Protein AF-A0A937XZX8-F1 (afdb_monomer_lite)

pLDDT: mean 81.64, std 17.63, range [37.75, 95.88]

Structure (mmCIF, N/CA/C/O backbone):
data_AF-A0A937XZX8-F1
#
_entry.id   AF-A0A937XZX8-F1
#
loop_
_atom_site.group_PDB
_atom_site.id
_atom_site.type_symbol
_atom_site.label_atom_id
_atom_site.label_alt_id
_atom_site.label_comp_id
_atom_site.label_asym_id
_atom_site.label_entity_id
_atom_site.label_seq_id
_atom_site.pdbx_PDB_ins_code
_atom_site.Cartn_x
_atom_site.Cartn_y
_atom_site.Cartn_z
_atom_site.occupancy
_atom_site.B_iso_or_equiv
_atom_site.auth_seq_id
_atom_site.auth_comp_id
_atom_site.auth_asym_id
_atom_site.auth_atom_id
_atom_site.pdbx_PDB_model_num
ATOM 1 N N . MET A 1 1 ? 21.002 -26.642 -12.747 1.00 37.75 1 MET A N 1
ATOM 2 C CA . MET A 1 1 ? 20.949 -25.507 -11.800 1.00 37.75 1 MET A CA 1
ATOM 3 C C . MET A 1 1 ? 19.883 -24.543 -12.295 1.00 37.75 1 MET A C 1
ATOM 5 O O . MET A 1 1 ? 20.006 -24.064 -13.415 1.00 37.75 1 MET A O 1
ATOM 9 N N . GLY A 1 2 ? 18.797 -24.372 -11.541 1.00 46.72 2 GLY A N 1
ATOM 10 C CA . GLY A 1 2 ? 17.665 -23.534 -11.929 1.00 46.72 2 GLY A CA 1
ATOM 11 C C . GLY A 1 2 ? 17.934 -22.059 -11.658 1.00 46.72 2 GLY A C 1
ATOM 12 O O . GLY A 1 2 ? 18.258 -21.700 -10.534 1.00 46.72 2 GLY A O 1
ATOM 13 N N . ASN A 1 3 ? 17.740 -21.222 -12.674 1.00 43.44 3 ASN A N 1
ATOM 14 C CA . ASN A 1 3 ? 17.692 -19.774 -12.518 1.00 43.44 3 ASN A CA 1
ATOM 15 C C . ASN A 1 3 ? 16.286 -19.316 -12.914 1.00 43.44 3 ASN A C 1
ATOM 17 O O . ASN A 1 3 ? 16.037 -18.945 -14.063 1.00 43.44 3 ASN A O 1
ATOM 21 N N . ALA A 1 4 ? 15.352 -19.400 -11.964 1.00 49.47 4 ALA A N 1
ATOM 22 C CA . ALA A 1 4 ? 14.091 -18.681 -12.066 1.00 49.47 4 ALA A CA 1
ATOM 23 C C . ALA A 1 4 ? 14.421 -17.181 -12.120 1.00 49.47 4 ALA A C 1
ATOM 25 O O . ALA A 1 4 ? 15.067 -16.636 -11.227 1.00 49.47 4 ALA A O 1
ATOM 26 N N . ARG A 1 5 ? 14.048 -16.548 -13.233 1.00 52.22 5 ARG A N 1
ATOM 27 C CA . ARG A 1 5 ? 14.147 -15.102 -13.480 1.00 52.22 5 ARG A CA 1
ATOM 28 C C . ARG A 1 5 ? 13.369 -14.339 -12.390 1.00 52.22 5 ARG A C 1
ATOM 30 O O . ARG A 1 5 ? 12.464 -14.934 -11.810 1.00 52.22 5 ARG A O 1
ATOM 37 N N . PRO A 1 6 ? 13.691 -13.065 -12.094 1.00 50.03 6 PRO A N 1
ATOM 38 C CA . PRO A 1 6 ? 13.080 -12.320 -10.991 1.00 50.03 6 PRO A CA 1
ATOM 39 C C . PRO A 1 6 ? 11.561 -12.194 -11.191 1.00 50.03 6 PRO A C 1
ATOM 41 O O . PRO A 1 6 ? 11.080 -11.354 -11.946 1.00 50.03 6 PRO A O 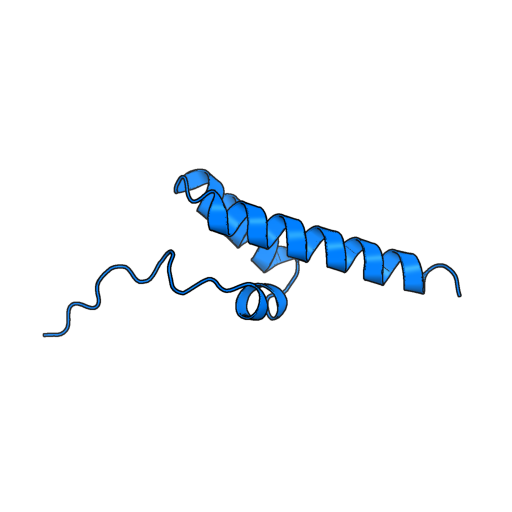1
ATOM 44 N N . GLY A 1 7 ? 10.805 -13.081 -10.543 1.00 50.94 7 GLY A N 1
ATOM 45 C CA . GLY A 1 7 ? 9.343 -13.098 -10.527 1.00 50.94 7 GLY A CA 1
ATOM 46 C C . GLY A 1 7 ? 8.808 -12.060 -9.551 1.00 50.94 7 GLY A C 1
ATOM 47 O O . GLY A 1 7 ? 8.262 -12.411 -8.512 1.00 50.94 7 GLY A O 1
ATOM 48 N N . THR A 1 8 ? 9.051 -10.776 -9.820 1.00 61.56 8 THR A N 1
ATOM 49 C CA . THR A 1 8 ? 8.748 -9.715 -8.843 1.00 61.56 8 THR A CA 1
ATOM 50 C C . THR A 1 8 ? 7.682 -8.719 -9.270 1.00 61.56 8 THR A C 1
ATOM 52 O O . THR A 1 8 ? 7.195 -8.018 -8.396 1.00 61.56 8 THR A O 1
ATOM 55 N N . ALA A 1 9 ? 7.250 -8.701 -10.534 1.00 55.19 9 ALA A N 1
ATOM 56 C CA . ALA A 1 9 ? 6.128 -7.864 -10.987 1.00 55.19 9 ALA A CA 1
ATOM 57 C C . ALA A 1 9 ? 4.919 -8.697 -11.445 1.00 55.19 9 ALA A C 1
ATOM 59 O O . ALA A 1 9 ? 3.809 -8.504 -10.959 1.00 55.19 9 ALA A O 1
ATOM 60 N N . ALA A 1 10 ? 5.148 -9.707 -12.293 1.00 58.88 10 ALA A N 1
ATOM 61 C CA . ALA A 1 10 ? 4.091 -10.558 -12.857 1.00 58.88 10 ALA A CA 1
ATOM 62 C C . ALA A 1 10 ? 3.336 -11.424 -11.822 1.00 58.88 10 ALA A C 1
ATOM 64 O O . ALA A 1 10 ? 2.255 -11.933 -12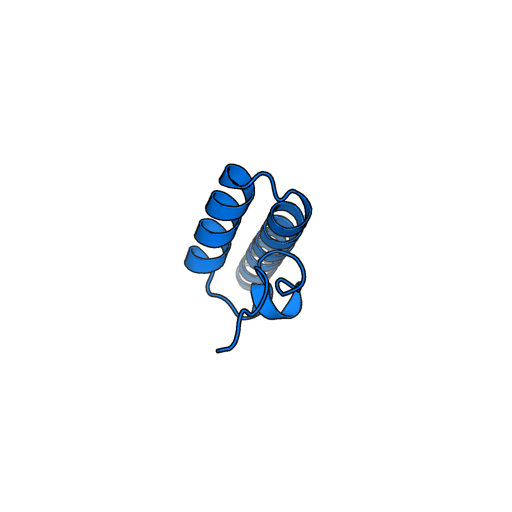.104 1.00 58.88 10 ALA A O 1
ATOM 65 N N . ASP A 1 11 ? 3.897 -11.590 -10.624 1.00 78.06 11 ASP A N 1
ATOM 66 C CA . ASP A 1 11 ? 3.354 -12.423 -9.547 1.00 78.06 11 ASP A CA 1
ATOM 67 C C . ASP A 1 11 ? 2.352 -11.690 -8.635 1.00 78.06 11 ASP A C 1
ATOM 69 O O . ASP A 1 11 ? 1.650 -12.329 -7.839 1.00 78.06 11 ASP A O 1
ATOM 73 N N . TRP A 1 12 ? 2.288 -10.356 -8.712 1.00 86.31 12 TRP A N 1
ATOM 74 C CA . TRP A 1 12 ? 1.467 -9.538 -7.820 1.00 86.31 12 TRP A CA 1
ATOM 75 C C . TRP A 1 12 ? 0.121 -9.203 -8.447 1.00 86.31 12 TRP A C 1
ATOM 77 O O . TRP A 1 12 ? -0.082 -8.146 -9.036 1.00 86.31 12 TRP A O 1
ATOM 87 N N . THR A 1 13 ? -0.836 -10.108 -8.266 1.00 90.19 13 THR A N 1
ATOM 88 C CA . THR A 1 13 ? -2.235 -9.875 -8.629 1.00 90.19 13 THR A CA 1
ATOM 89 C C . THR A 1 13 ? -3.006 -9.224 -7.484 1.00 90.19 13 THR A C 1
ATOM 91 O O . THR A 1 13 ? -2.641 -9.321 -6.308 1.00 90.19 13 THR A O 1
ATOM 94 N N . ARG A 1 14 ? -4.137 -8.590 -7.812 1.00 89.50 14 ARG A N 1
ATOM 95 C CA . ARG A 1 14 ? -5.018 -7.987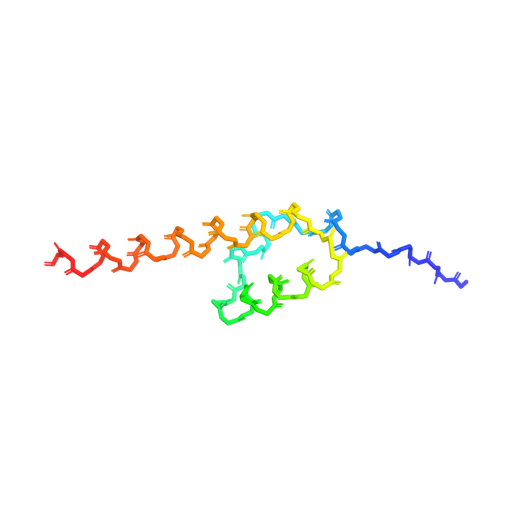 -6.804 1.00 89.50 14 ARG A CA 1
ATOM 96 C C . ARG A 1 14 ? -5.526 -8.993 -5.770 1.00 89.50 14 ARG A C 1
ATOM 98 O O . ARG A 1 14 ? -5.584 -8.652 -4.595 1.00 89.50 14 ARG A O 1
ATOM 105 N N . ASP A 1 15 ? -5.871 -10.202 -6.206 1.00 89.19 15 ASP A N 1
ATOM 106 C CA . ASP A 1 15 ? -6.328 -11.298 -5.341 1.00 89.19 15 ASP A CA 1
ATOM 107 C C . ASP A 1 15 ? -5.261 -11.674 -4.303 1.00 89.19 15 ASP A C 1
ATOM 109 O O . ASP A 1 15 ? -5.514 -11.680 -3.097 1.00 89.19 15 ASP A O 1
ATOM 113 N N . ARG A 1 16 ? -4.014 -11.832 -4.760 1.00 92.50 16 ARG A N 1
ATOM 114 C CA . ARG A 1 16 ? -2.877 -12.107 -3.881 1.00 92.50 16 ARG A CA 1
ATOM 115 C C . ARG A 1 16 ? -2.668 -10.991 -2.861 1.00 92.50 16 ARG A C 1
ATOM 117 O O . ARG A 1 16 ? -2.478 -11.276 -1.683 1.00 92.50 16 ARG A O 1
ATOM 124 N N . ILE A 1 17 ? -2.746 -9.728 -3.280 1.00 93.62 17 ILE A N 1
ATOM 125 C CA . ILE A 1 17 ? -2.615 -8.574 -2.376 1.00 93.62 17 ILE A CA 1
ATOM 126 C C . ILE A 1 17 ? -3.794 -8.504 -1.387 1.00 93.62 17 ILE A C 1
ATOM 128 O O . ILE A 1 17 ? -3.592 -8.146 -0.227 1.00 93.62 17 ILE A O 1
ATOM 132 N N . ASP A 1 18 ? -5.014 -8.873 -1.793 1.00 91.56 18 ASP A N 1
ATOM 133 C CA . ASP A 1 18 ? -6.176 -8.901 -0.893 1.00 91.56 18 ASP A CA 1
ATOM 134 C C . ASP A 1 18 ? -6.067 -9.995 0.181 1.00 91.56 18 ASP A C 1
ATOM 136 O O . ASP A 1 18 ? -6.579 -9.801 1.283 1.00 91.56 18 ASP A O 1
ATOM 140 N N . SER A 1 19 ? -5.332 -11.080 -0.084 1.00 93.00 19 SER A N 1
ATOM 141 C CA . SER A 1 19 ? -5.043 -12.118 0.918 1.00 93.00 19 SER A CA 1
ATOM 142 C C . SER A 1 19 ? -4.065 -11.672 2.020 1.00 93.00 19 SER A C 1
ATOM 144 O O . SER A 1 19 ? -4.082 -12.227 3.118 1.00 93.00 19 SER A O 1
ATOM 146 N N . LEU A 1 20 ? -3.243 -10.644 1.769 1.00 93.88 20 LEU A N 1
ATOM 147 C CA . LEU A 1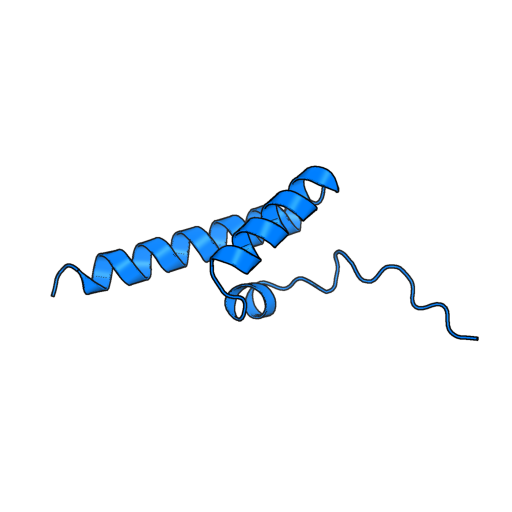 20 ? -2.265 -10.126 2.733 1.00 93.88 20 LEU A CA 1
ATOM 148 C C . LEU A 1 20 ? -2.927 -9.324 3.853 1.00 93.88 20 LEU A C 1
ATOM 150 O O . LEU A 1 20 ? -3.931 -8.647 3.653 1.00 93.88 20 LEU A O 1
ATOM 154 N N . THR A 1 21 ? -2.322 -9.251 5.031 1.00 93.38 21 THR A N 1
ATOM 155 C CA . THR A 1 21 ? -2.804 -8.339 6.078 1.00 93.38 21 THR A CA 1
ATOM 156 C C . THR A 1 21 ? -2.543 -6.866 5.719 1.00 93.38 21 THR A C 1
ATOM 158 O O . THR A 1 21 ? -1.725 -6.524 4.870 1.00 93.38 21 THR A O 1
ATOM 161 N N . THR A 1 22 ? -3.262 -5.929 6.344 1.00 93.69 22 THR A N 1
ATOM 162 C CA . THR A 1 22 ? -3.073 -4.484 6.098 1.00 93.69 22 THR A CA 1
ATOM 163 C C . THR A 1 22 ? -1.630 -3.988 6.302 1.00 93.69 22 THR A C 1
ATOM 165 O O . THR A 1 22 ? -1.188 -3.184 5.477 1.00 93.69 22 THR A O 1
ATOM 168 N N . PRO A 1 23 ? -0.878 -4.396 7.349 1.00 95.00 23 PRO A N 1
ATOM 169 C CA . PRO A 1 23 ? 0.531 -4.016 7.463 1.00 95.00 23 PRO A CA 1
ATOM 170 C C . PRO A 1 23 ? 1.392 -4.598 6.334 1.00 95.00 23 PRO A C 1
ATOM 172 O O . PRO A 1 23 ? 2.249 -3.885 5.818 1.00 95.00 23 PRO A O 1
ATOM 175 N N . GLU A 1 24 ? 1.126 -5.827 5.887 1.00 94.56 24 GLU A N 1
ATOM 176 C CA . GLU A 1 24 ? 1.846 -6.437 4.761 1.00 94.56 24 GLU A CA 1
ATOM 177 C C . GLU A 1 24 ? 1.602 -5.687 3.446 1.00 94.56 24 GLU A C 1
ATOM 179 O O . GLU A 1 24 ? 2.558 -5.380 2.741 1.00 94.56 24 GLU A O 1
ATOM 184 N N . VAL A 1 25 ? 0.356 -5.293 3.149 1.00 95.62 25 VAL A N 1
ATOM 185 C CA . VAL A 1 25 ? 0.038 -4.484 1.954 1.00 95.62 25 VAL A CA 1
ATOM 186 C C . VAL A 1 25 ? 0.754 -3.127 1.989 1.00 95.62 25 VAL A C 1
ATOM 188 O O . VAL A 1 25 ? 1.248 -2.656 0.967 1.00 95.62 25 VAL A O 1
ATOM 191 N N . LYS A 1 26 ? 0.868 -2.496 3.166 1.00 95.38 26 LYS A N 1
ATOM 192 C CA . LYS A 1 26 ? 1.628 -1.242 3.317 1.00 95.38 26 LYS A CA 1
ATOM 193 C C . LYS A 1 26 ? 3.122 -1.442 3.071 1.00 95.38 26 LYS A C 1
ATOM 195 O O . LYS A 1 26 ? 3.739 -0.616 2.406 1.00 95.38 26 LYS A O 1
ATOM 200 N N . GLN A 1 27 ? 3.699 -2.521 3.596 1.00 95.88 27 GLN A N 1
ATOM 201 C CA . GLN A 1 27 ? 5.107 -2.840 3.374 1.00 95.88 27 GLN A CA 1
ATOM 202 C C . GLN A 1 27 ? 5.379 -3.150 1.895 1.00 95.88 27 GLN A C 1
ATOM 204 O O . GLN A 1 27 ? 6.360 -2.659 1.341 1.00 95.88 27 GLN A O 1
ATOM 209 N N . LEU A 1 28 ? 4.492 -3.910 1.243 1.00 94.25 28 LEU A N 1
ATOM 210 C CA . LEU A 1 28 ? 4.571 -4.197 -0.189 1.00 94.25 28 LEU A CA 1
ATOM 211 C C . LEU A 1 28 ? 4.541 -2.908 -1.016 1.00 94.25 28 LEU A C 1
ATOM 213 O O . LEU A 1 28 ? 5.385 -2.739 -1.892 1.00 94.25 28 LEU A O 1
ATOM 217 N N . ARG A 1 29 ? 3.640 -1.973 -0.692 1.00 95.19 29 ARG A N 1
ATOM 218 C CA . ARG A 1 29 ? 3.581 -0.664 -1.351 1.00 95.19 29 ARG A CA 1
ATOM 219 C C . ARG A 1 29 ? 4.903 0.100 -1.230 1.00 95.19 29 ARG A C 1
ATOM 221 O O . ARG A 1 29 ? 5.420 0.547 -2.244 1.00 95.19 29 ARG A O 1
ATOM 228 N N . LEU A 1 30 ? 5.473 0.199 -0.026 1.00 95.88 30 LEU A N 1
ATOM 229 C CA . LEU A 1 30 ? 6.752 0.892 0.191 1.00 95.88 30 LEU A CA 1
ATOM 230 C C . LEU A 1 30 ? 7.895 0.254 -0.605 1.00 95.88 30 LEU A C 1
ATOM 232 O O . LEU A 1 30 ? 8.754 0.953 -1.142 1.00 95.88 30 LEU A O 1
ATOM 236 N N . ASN A 1 31 ? 7.912 -1.077 -0.688 1.00 93.62 31 ASN A N 1
ATOM 237 C CA . ASN A 1 31 ? 8.893 -1.795 -1.492 1.00 93.62 31 ASN A CA 1
ATOM 238 C C . ASN A 1 31 ? 8.695 -1.517 -2.987 1.00 93.62 31 ASN A C 1
ATOM 240 O O . ASN A 1 31 ? 9.668 -1.235 -3.676 1.00 93.62 31 ASN A O 1
ATOM 244 N N . ALA A 1 32 ? 7.453 -1.529 -3.471 1.00 93.44 32 ALA A N 1
ATOM 245 C CA . ALA A 1 32 ? 7.128 -1.206 -4.856 1.00 93.44 32 ALA A CA 1
ATOM 246 C C . ALA A 1 32 ? 7.467 0.255 -5.212 1.00 93.44 32 ALA A C 1
ATOM 248 O O . ALA A 1 32 ? 8.003 0.509 -6.285 1.00 93.44 32 ALA A O 1
ATOM 249 N N . GLU A 1 33 ? 7.259 1.207 -4.295 1.00 94.19 33 GLU A N 1
ATOM 250 C CA . GLU A 1 33 ? 7.685 2.606 -4.463 1.00 94.19 33 GLU A CA 1
ATOM 251 C C . GLU A 1 33 ? 9.215 2.710 -4.605 1.00 94.19 33 GLU A C 1
ATOM 253 O O . GLU A 1 33 ? 9.703 3.403 -5.494 1.00 94.19 33 GLU A O 1
ATOM 258 N N . ARG A 1 34 ? 9.982 1.979 -3.783 1.00 93.81 34 ARG A N 1
ATOM 259 C CA . ARG A 1 34 ? 11.459 1.944 -3.853 1.00 93.81 34 ARG A CA 1
ATOM 260 C C . ARG A 1 34 ? 11.992 1.267 -5.114 1.00 93.81 34 ARG A C 1
ATOM 262 O O . ARG A 1 34 ? 13.066 1.626 -5.583 1.00 93.81 34 ARG A O 1
ATOM 269 N N . LEU A 1 35 ? 11.267 0.277 -5.625 1.00 90.38 35 LEU A N 1
ATOM 270 C CA . LEU A 1 35 ? 11.620 -0.470 -6.832 1.00 90.38 35 LEU A CA 1
ATOM 271 C C . LEU A 1 35 ? 11.062 0.165 -8.113 1.00 90.38 35 LEU A C 1
ATOM 273 O O . LEU A 1 35 ? 11.302 -0.368 -9.189 1.00 90.38 35 LEU A O 1
ATOM 277 N N . HIS A 1 36 ? 10.365 1.304 -8.014 1.00 89.62 36 HIS A N 1
ATOM 278 C CA . HIS A 1 36 ? 9.716 1.978 -9.142 1.00 89.62 36 HIS A CA 1
ATOM 279 C C . HIS A 1 36 ? 8.715 1.081 -9.899 1.00 89.62 36 HIS A C 1
ATOM 281 O O . HIS A 1 36 ? 8.652 1.108 -11.124 1.00 89.62 36 HIS A O 1
ATOM 287 N N . GLU A 1 37 ? 7.900 0.324 -9.158 1.00 90.81 37 GLU A N 1
ATOM 288 C CA . GLU A 1 37 ? 6.854 -0.576 -9.665 1.00 90.81 37 GLU A CA 1
ATOM 289 C C . GLU A 1 37 ? 5.450 0.058 -9.498 1.00 90.81 37 GLU A C 1
ATOM 291 O O . GLU A 1 37 ? 4.725 -0.262 -8.547 1.00 90.81 37 GLU A O 1
ATOM 296 N N . PRO A 1 38 ? 5.028 0.988 -10.383 1.00 90.75 38 PRO A N 1
ATOM 297 C CA . PRO A 1 38 ? 3.798 1.770 -10.211 1.00 90.75 38 PRO A CA 1
ATOM 298 C C . PRO A 1 38 ? 2.507 0.943 -10.317 1.00 90.75 38 PRO A C 1
ATOM 300 O O . PRO A 1 38 ? 1.458 1.339 -9.804 1.00 90.75 38 PRO A O 1
ATOM 303 N N . GLU A 1 39 ? 2.555 -0.206 -10.987 1.00 91.12 39 GLU A N 1
ATOM 304 C CA . GLU A 1 39 ? 1.400 -1.095 -11.104 1.00 91.12 39 GLU A CA 1
ATOM 305 C C . GLU A 1 39 ? 1.067 -1.735 -9.748 1.00 91.12 39 GLU A C 1
ATOM 307 O O . GLU A 1 39 ? -0.075 -1.684 -9.286 1.00 91.12 39 GLU A O 1
ATOM 312 N N . ILE A 1 40 ? 2.086 -2.234 -9.042 1.00 92.31 40 ILE A N 1
ATOM 313 C CA . ILE A 1 40 ? 1.931 -2.855 -7.721 1.00 92.31 40 ILE A CA 1
ATOM 314 C C . ILE A 1 40 ? 1.492 -1.819 -6.682 1.00 92.31 40 ILE A C 1
ATOM 316 O O . ILE A 1 40 ? 0.619 -2.110 -5.858 1.00 92.31 40 ILE A O 1
ATOM 320 N N . THR A 1 41 ? 2.050 -0.602 -6.715 1.00 94.25 41 THR A N 1
ATOM 321 C CA . THR A 1 41 ? 1.631 0.470 -5.794 1.00 94.25 41 THR A CA 1
ATOM 322 C C . THR A 1 41 ? 0.156 0.810 -5.987 1.00 94.25 41 THR A C 1
ATOM 324 O O . THR A 1 41 ? -0.592 0.858 -5.008 1.00 94.25 41 THR A O 1
ATOM 327 N N . TH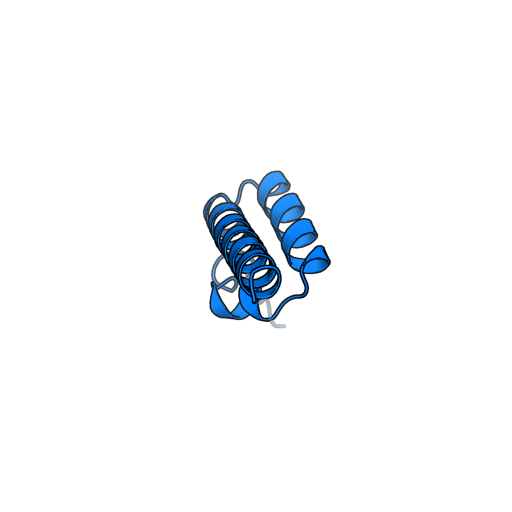R A 1 42 ? -0.287 0.919 -7.243 1.00 95.00 42 THR A N 1
ATOM 328 C CA . THR A 1 42 ? -1.690 1.156 -7.600 1.00 95.00 42 THR A CA 1
ATOM 329 C C . THR A 1 42 ? -2.600 0.048 -7.064 1.00 95.00 42 THR A C 1
ATOM 331 O O . THR A 1 42 ? -3.637 0.337 -6.460 1.00 95.00 42 THR A O 1
ATOM 334 N N . LEU A 1 43 ? -2.215 -1.223 -7.219 1.00 94.19 43 LEU A N 1
ATOM 335 C CA . LEU A 1 43 ? -2.982 -2.351 -6.681 1.00 94.19 43 LEU A CA 1
ATOM 336 C C . LEU A 1 43 ? -3.061 -2.321 -5.146 1.00 94.19 43 LEU A C 1
ATOM 338 O O . LEU A 1 43 ? -4.137 -2.534 -4.577 1.00 94.19 43 LEU A O 1
ATOM 342 N N . CYS A 1 44 ? -1.957 -2.005 -4.466 1.00 95.56 44 CYS A N 1
ATOM 343 C CA . CYS A 1 44 ? -1.927 -1.871 -3.009 1.00 95.56 44 CYS A CA 1
ATOM 344 C C . CYS A 1 44 ? -2.855 -0.750 -2.519 1.00 95.56 44 CYS A C 1
ATOM 346 O O . CYS A 1 44 ? -3.629 -0.958 -1.581 1.00 95.56 44 CYS A O 1
ATOM 348 N N . ASP A 1 45 ? -2.830 0.420 -3.163 1.00 95.50 45 ASP A N 1
ATOM 349 C CA . ASP A 1 45 ? -3.695 1.547 -2.801 1.00 95.50 45 ASP A CA 1
ATOM 350 C C . ASP A 1 45 ? -5.181 1.235 -3.022 1.00 95.50 45 ASP A C 1
ATOM 352 O O . ASP A 1 45 ? -6.024 1.592 -2.186 1.00 95.50 45 ASP A O 1
ATOM 356 N N . GLN A 1 46 ? -5.518 0.504 -4.089 1.00 94.75 46 GLN A N 1
ATOM 357 C CA . GLN A 1 46 ? -6.880 0.020 -4.318 1.00 94.75 46 GLN A CA 1
ATOM 358 C C . GLN A 1 46 ? -7.344 -0.910 -3.186 1.00 94.75 46 GLN A C 1
ATOM 360 O O . GLN A 1 46 ? -8.426 -0.704 -2.631 1.00 94.75 46 GLN A O 1
ATOM 365 N N . VAL A 1 47 ? -6.531 -1.897 -2.793 1.00 94.12 47 VAL A N 1
ATOM 366 C CA . VAL A 1 47 ? -6.867 -2.834 -1.703 1.00 94.12 47 VAL A CA 1
ATOM 367 C C . VAL A 1 47 ? -7.020 -2.102 -0.366 1.00 94.12 47 VAL A C 1
ATOM 369 O O . VAL A 1 47 ? -8.005 -2.307 0.350 1.00 94.12 47 VAL A O 1
ATOM 372 N N . LEU A 1 48 ? -6.100 -1.191 -0.034 1.00 93.75 48 LEU A N 1
ATOM 373 C CA . LEU A 1 48 ? -6.175 -0.392 1.194 1.00 93.75 48 LEU A CA 1
ATOM 374 C C . LEU A 1 48 ? -7.425 0.497 1.228 1.00 93.75 48 LEU A C 1
ATOM 376 O O . LEU A 1 48 ? -8.073 0.613 2.273 1.00 93.75 48 LEU A O 1
ATOM 380 N N . THR A 1 49 ? -7.793 1.097 0.097 1.00 93.00 49 THR A N 1
ATOM 381 C CA . THR A 1 49 ? -9.001 1.923 -0.025 1.00 93.00 49 THR A CA 1
ATOM 382 C C . THR A 1 49 ? -10.264 1.099 0.203 1.00 93.00 49 THR A C 1
ATOM 384 O O . THR A 1 49 ? -11.117 1.490 1.005 1.00 93.00 49 THR A O 1
ATOM 387 N N . GLU A 1 50 ? -10.372 -0.070 -0.429 1.00 91.06 50 GLU A N 1
ATOM 388 C CA . GLU A 1 50 ? -11.525 -0.957 -0.256 1.00 91.06 50 GLU A CA 1
ATOM 389 C C . GLU A 1 50 ? -11.653 -1.467 1.184 1.00 91.06 50 GLU A C 1
ATOM 391 O O . GLU A 1 50 ? -12.753 -1.494 1.742 1.00 91.06 50 GLU A O 1
ATOM 396 N N . ARG A 1 51 ? -10.537 -1.769 1.857 1.00 89.19 51 ARG A N 1
ATOM 397 C CA . ARG A 1 51 ? -10.556 -2.147 3.281 1.00 89.19 51 ARG A CA 1
ATOM 398 C C . ARG A 1 51 ? -11.082 -1.035 4.180 1.00 89.19 51 ARG A C 1
ATOM 400 O O . ARG A 1 51 ? -11.887 -1.307 5.068 1.00 89.19 51 ARG A O 1
ATO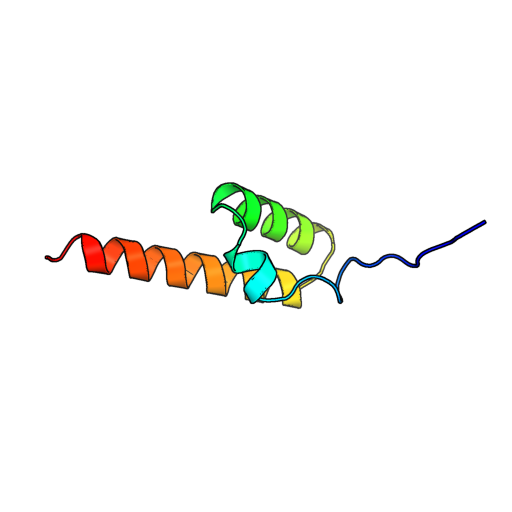M 407 N N . ARG A 1 52 ? -10.680 0.217 3.938 1.00 87.44 52 ARG A N 1
ATOM 408 C CA . ARG A 1 52 ? -11.185 1.378 4.698 1.00 87.44 52 ARG A CA 1
ATOM 409 C C . ARG A 1 52 ? -12.681 1.603 4.473 1.00 87.44 52 ARG A C 1
ATOM 411 O O . ARG A 1 52 ? -13.381 2.003 5.401 1.00 87.44 52 ARG A O 1
ATOM 418 N N . LYS A 1 53 ? -13.190 1.330 3.268 1.00 85.00 53 LYS A N 1
ATOM 419 C CA . LYS A 1 53 ? -14.634 1.375 2.990 1.00 85.00 53 LYS A CA 1
ATOM 420 C C . LYS A 1 53 ? -15.383 0.283 3.758 1.00 85.00 53 LYS A C 1
ATOM 422 O O . LYS A 1 53 ? -16.370 0.593 4.418 1.00 85.00 53 LYS A O 1
ATOM 427 N N . LYS A 1 54 ? -14.881 -0.960 3.751 1.00 77.62 54 LYS A N 1
ATOM 428 C CA . LYS A 1 54 ? -15.486 -2.092 4.482 1.00 77.62 54 LYS A CA 1
ATOM 429 C C . LYS A 1 54 ? -15.605 -1.820 5.988 1.00 77.62 54 LYS A C 1
ATOM 431 O O . LYS A 1 54 ? -16.655 -2.080 6.573 1.00 77.62 54 LYS A O 1
ATOM 436 N N . THR A 1 55 ? -14.574 -1.252 6.619 1.00 75.00 55 THR A N 1
ATOM 437 C CA . THR A 1 55 ? -14.629 -0.916 8.055 1.00 75.00 55 THR A CA 1
ATOM 438 C C . THR A 1 55 ? -15.585 0.238 8.354 1.00 75.00 55 THR A C 1
ATOM 440 O O . THR A 1 55 ? -16.296 0.191 9.356 1.00 75.00 55 THR A O 1
ATOM 443 N N . ARG A 1 56 ? -15.666 1.244 7.473 1.00 67.31 56 ARG A N 1
ATOM 444 C CA . ARG A 1 56 ? -16.592 2.377 7.626 1.00 67.31 56 ARG A CA 1
ATOM 445 C C . ARG A 1 56 ? -18.059 1.964 7.496 1.00 67.31 56 ARG A C 1
ATOM 447 O O . ARG A 1 56 ? -18.895 2.516 8.204 1.00 67.31 56 ARG A O 1
ATOM 454 N N . THR A 1 57 ? -18.374 0.999 6.635 1.00 64.25 57 THR A N 1
ATOM 455 C CA . THR A 1 57 ? -19.738 0.458 6.518 1.00 64.25 57 THR A CA 1
ATOM 456 C C . THR A 1 57 ? -20.158 -0.284 7.787 1.00 64.25 57 THR A C 1
ATOM 458 O O . THR A 1 57 ? -21.281 -0.104 8.246 1.00 64.25 57 THR A O 1
ATOM 461 N N . LYS A 1 58 ? -19.249 -1.044 8.414 1.00 57.31 58 LYS A N 1
ATOM 462 C CA . LYS A 1 58 ? -19.540 -1.782 9.656 1.00 57.31 58 LYS A CA 1
ATOM 463 C C . LYS A 1 58 ? -19.766 -0.873 10.875 1.00 57.31 58 LYS A C 1
ATOM 465 O O . LYS A 1 58 ? -20.420 -1.290 11.816 1.00 57.31 58 LYS A O 1
ATOM 470 N N . ALA A 1 59 ? -19.262 0.361 10.853 1.00 59.41 59 ALA A N 1
ATOM 471 C CA . ALA A 1 59 ? -19.456 1.346 11.922 1.00 59.41 59 ALA A CA 1
ATOM 472 C C . ALA A 1 59 ? -20.782 2.131 11.823 1.00 59.41 59 ALA A C 1
ATOM 474 O O . ALA A 1 59 ? -21.010 3.040 12.617 1.00 59.41 59 ALA A O 1
ATOM 475 N N . ARG A 1 60 ? -21.625 1.843 10.821 1.00 55.66 60 ARG A N 1
ATOM 476 C CA . ARG A 1 60 ? -22.873 2.577 10.543 1.00 55.66 60 ARG A CA 1
ATOM 477 C C . ARG A 1 60 ? -24.136 1.711 10.650 1.00 55.66 60 ARG A C 1
ATOM 479 O O . ARG A 1 60 ? -25.169 2.106 10.118 1.00 55.66 60 ARG A O 1
ATOM 486 N N . THR A 1 61 ? -24.027 0.540 11.279 1.00 47.66 61 THR A N 1
ATOM 487 C CA . THR A 1 61 ? -25.132 -0.357 11.669 1.00 47.66 61 THR A CA 1
ATOM 488 C C . THR A 1 61 ? -25.145 -0.449 13.184 1.00 47.66 61 THR A C 1
ATOM 490 O O . THR A 1 61 ? -26.253 -0.423 13.750 1.00 47.66 61 THR A O 1
#

Sequence (61 aa):
MGNARPGTAADWTRDRIDSLTTPEVKQLRLNAERLHEPEITTLCDQVLTERRKKTRTKART

Secondary structure (DSSP, 8-state):
-------SSTT--HHHHHHS-HHHHHHHHHHHHHTT-HHHHHHHHHHHHHHHHHHHHHTT-

Foldseek 3Di:
DDDDDPPLQVPDDLVVLLPDDLVVLVVQLVVCVVVVNVVSVVSSVVSNVVVVVVVVVVVPD

Radius of gyration: 14.18 Å; chains: 1; bounding box: 46×28×25 Å